Protein AF-A0A0C2WQ30-F1 (afdb_monomer_lite)

pLDDT: mean 88.68, std 8.06, range [51.44, 95.81]

Sequence (128 aa):
MNVLQHVDITKYGPIFSTLNPRHDLKHDLIQARIAYDHPAFDASALRSQRSMPLIQNQRAISFAGAWMGYAFHEDGITTGLEAAQRLGGVNLPFPLKSPDREVRYVWLAELFDMLESLRVLSSKLKSS

Secondary structure (DSSP, 8-state):
-TTTTT--HHHH------SS-SSPPPGGG-S-----PPPP--HHHHHHHHHGGGGTTBTTB----GGGTTS-HHHHHHHHHHHHHHHSS---SS----SS---TTHHHHHHHHHHHHHHHHHHHHH--

Radius of gyration: 23.73 Å; chains: 1; bounding box: 65×50×49 Å

Foldseek 3Di:
DCVVVVNDCVVVNDDDDDDPDPDDDDPVNDPDDDDDDDDDDDPVLVVVLVCQVVCACDVHDHDAALSSDVNDPVRRVLRVVVSVVVSDPDDDPDDDDDPDDPDPCVVVVVVVVVVVVVVVVVVVVVVD

Organism: NCBI:txid933852

Structure (mmCIF, N/CA/C/O backbone):
data_AF-A0A0C2WQ30-F1
#
_entry.id   AF-A0A0C2WQ30-F1
#
loop_
_atom_site.group_PDB
_atom_site.id
_atom_site.type_symbol
_atom_site.label_atom_id
_atom_site.label_alt_id
_atom_site.label_comp_id
_atom_site.label_asym_id
_atom_site.label_entity_id
_atom_site.label_seq_id
_atom_site.pdbx_PDB_ins_code
_atom_site.Cartn_x
_atom_site.Cartn_y
_atom_site.Cartn_z
_atom_site.occupancy
_atom_site.B_iso_or_equiv
_atom_site.auth_seq_id
_atom_site.auth_comp_id
_atom_site.auth_asym_id
_atom_site.auth_atom_id
_atom_site.pdbx_PDB_model_num
ATOM 1 N N . MET A 1 1 ? 17.543 1.877 -10.153 1.00 77.62 1 MET A N 1
ATOM 2 C CA . MET A 1 1 ? 17.178 0.545 -9.630 1.00 77.62 1 MET A CA 1
ATOM 3 C C . MET A 1 1 ? 18.381 -0.389 -9.574 1.00 77.62 1 MET A C 1
ATOM 5 O O . MET A 1 1 ? 18.748 -0.752 -8.474 1.00 77.62 1 MET A O 1
ATOM 9 N N . ASN A 1 2 ? 19.047 -0.702 -10.695 1.00 90.56 2 ASN A N 1
ATOM 10 C CA . ASN A 1 2 ? 20.126 -1.711 -10.747 1.00 90.56 2 ASN A CA 1
ATOM 11 C C . ASN A 1 2 ? 21.215 -1.558 -9.673 1.00 90.56 2 ASN A C 1
ATOM 13 O O . ASN A 1 2 ? 21.434 -2.476 -8.895 1.00 90.56 2 ASN A O 1
ATOM 17 N N . VAL A 1 3 ? 21.840 -0.380 -9.580 1.00 87.88 3 VAL A N 1
ATOM 18 C CA . VAL A 1 3 ? 22.916 -0.135 -8.602 1.00 87.88 3 VAL A CA 1
ATOM 19 C C . VAL A 1 3 ? 22.386 -0.123 -7.165 1.00 87.88 3 VAL A C 1
ATOM 21 O O . VAL A 1 3 ? 22.982 -0.736 -6.290 1.00 87.88 3 VAL A O 1
ATOM 24 N N . LEU A 1 4 ? 21.236 0.524 -6.934 1.00 90.56 4 LEU A N 1
ATOM 25 C CA . LEU A 1 4 ? 20.608 0.633 -5.609 1.00 90.56 4 LEU A CA 1
ATOM 26 C C . LEU A 1 4 ? 20.171 -0.730 -5.047 1.00 90.56 4 LEU A C 1
ATOM 28 O O . LEU A 1 4 ? 20.169 -0.921 -3.840 1.00 90.56 4 LEU A O 1
ATOM 32 N N . GLN A 1 5 ? 19.795 -1.658 -5.926 1.00 91.12 5 GLN A N 1
ATOM 33 C CA . GLN A 1 5 ? 19.366 -3.013 -5.575 1.00 91.12 5 GLN A CA 1
ATOM 34 C C . GLN A 1 5 ? 20.505 -4.041 -5.705 1.00 91.12 5 GLN A C 1
ATOM 36 O O . GLN A 1 5 ? 20.246 -5.238 -5.648 1.00 91.12 5 GLN A O 1
ATOM 41 N N . HIS A 1 6 ? 21.751 -3.593 -5.918 1.00 93.00 6 HIS A N 1
ATOM 42 C CA . HIS A 1 6 ? 22.936 -4.448 -6.074 1.00 93.00 6 HIS A CA 1
ATOM 43 C C . HIS A 1 6 ? 22.788 -5.563 -7.129 1.00 93.00 6 HIS A C 1
ATOM 45 O O . HIS A 1 6 ? 23.284 -6.676 -6.959 1.00 93.00 6 HIS A O 1
ATOM 51 N N . VAL A 1 7 ? 22.109 -5.267 -8.239 1.00 91.94 7 VAL A N 1
ATOM 52 C CA . VAL A 1 7 ? 21.943 -6.214 -9.348 1.00 91.94 7 VAL A CA 1
ATOM 53 C C . VAL A 1 7 ? 23.255 -6.338 -10.124 1.00 91.94 7 VAL A C 1
ATOM 55 O O . VAL A 1 7 ? 23.805 -5.336 -10.584 1.00 91.94 7 VAL A O 1
ATOM 58 N N . ASP A 1 8 ? 23.725 -7.572 -10.324 1.00 94.00 8 ASP A N 1
ATOM 59 C CA . ASP A 1 8 ? 24.887 -7.864 -11.168 1.00 94.00 8 ASP A CA 1
ATOM 60 C C . ASP A 1 8 ? 24.546 -7.701 -12.656 1.00 94.00 8 ASP A C 1
ATOM 62 O O . ASP A 1 8 ? 24.026 -8.601 -13.322 1.00 94.00 8 ASP A O 1
ATOM 66 N N . ILE A 1 9 ? 24.873 -6.527 -13.188 1.00 94.25 9 ILE A N 1
ATOM 67 C CA . ILE A 1 9 ? 24.628 -6.184 -14.589 1.00 94.25 9 ILE A CA 1
ATOM 68 C C . ILE A 1 9 ? 25.487 -6.992 -15.569 1.00 94.25 9 ILE A C 1
ATOM 70 O O . ILE A 1 9 ? 25.125 -7.078 -16.738 1.00 94.25 9 ILE A O 1
ATOM 74 N N . THR A 1 10 ? 26.608 -7.581 -15.132 1.00 94.81 10 THR A N 1
ATOM 75 C CA . THR A 1 10 ? 27.459 -8.399 -16.016 1.00 94.81 10 THR A CA 1
ATOM 76 C C . THR A 1 10 ? 26.806 -9.741 -16.312 1.00 94.81 10 THR A C 1
ATOM 78 O O . THR A 1 10 ? 26.945 -10.275 -17.410 1.00 94.81 10 THR A O 1
ATOM 81 N N . LYS A 1 11 ? 26.032 -10.247 -15.348 1.00 94.81 11 LYS A N 1
ATOM 82 C CA . LYS A 1 11 ? 25.286 -11.494 -15.465 1.00 94.81 11 LYS A CA 1
ATOM 83 C C . LYS A 1 11 ? 23.908 -11.309 -16.098 1.00 94.81 11 LYS A C 1
ATOM 85 O O . LYS A 1 11 ? 23.503 -12.139 -16.906 1.00 94.81 11 LYS A O 1
ATOM 90 N N . TYR A 1 12 ? 23.177 -10.262 -15.714 1.00 91.88 12 TYR A N 1
ATOM 91 C CA . TYR A 1 12 ? 21.764 -10.103 -16.087 1.00 91.88 12 TYR A CA 1
ATOM 92 C C . TYR A 1 12 ? 21.503 -9.000 -17.119 1.00 91.88 12 TYR A C 1
ATOM 94 O O . TYR A 1 12 ? 20.381 -8.872 -17.604 1.00 91.88 12 TYR A O 1
ATOM 102 N N . GLY A 1 13 ? 22.513 -8.197 -17.457 1.00 92.19 13 GLY A N 1
ATOM 103 C CA . GLY A 1 13 ? 22.307 -6.959 -18.199 1.00 92.19 13 GLY A CA 1
ATOM 104 C C . GLY A 1 13 ? 21.565 -5.896 -17.370 1.00 92.19 13 GLY A C 1
ATOM 105 O O . GLY A 1 13 ? 21.313 -6.072 -16.174 1.00 92.19 13 GLY A O 1
ATOM 106 N N . PRO A 1 14 ? 21.235 -4.744 -17.976 1.00 92.81 14 PRO A N 1
ATOM 107 C CA . PRO A 1 14 ? 20.484 -3.694 -17.300 1.00 92.81 14 PRO A CA 1
ATOM 108 C C . PRO A 1 14 ? 18.998 -4.065 -17.161 1.00 92.81 14 PRO A C 1
ATOM 110 O O . PRO A 1 14 ? 18.334 -4.367 -18.150 1.00 92.81 14 PRO A O 1
ATOM 113 N N . ILE A 1 15 ? 18.455 -3.969 -15.944 1.00 93.62 15 ILE A N 1
ATOM 114 C CA . ILE A 1 15 ? 17.035 -4.221 -15.660 1.00 93.62 15 ILE A CA 1
ATOM 115 C C . ILE A 1 15 ? 16.281 -2.896 -15.549 1.00 93.62 15 ILE A C 1
ATOM 117 O O . ILE A 1 15 ? 16.709 -1.961 -14.861 1.00 93.62 15 ILE A O 1
ATOM 121 N N . PHE A 1 16 ? 15.124 -2.822 -16.200 1.00 93.56 16 PHE A N 1
ATOM 122 C CA . PHE A 1 16 ? 14.244 -1.659 -16.171 1.00 93.56 16 PHE A CA 1
ATOM 123 C C . PHE A 1 16 ? 12.857 -2.051 -15.666 1.00 93.56 16 PHE A C 1
ATOM 125 O O . PHE A 1 16 ? 12.375 -3.149 -15.921 1.00 93.56 16 PHE A O 1
ATOM 132 N N . SER A 1 17 ? 12.215 -1.124 -14.959 1.00 93.56 17 SER A N 1
ATOM 133 C CA . SER A 1 17 ? 10.787 -1.179 -14.660 1.00 93.56 17 SER A CA 1
ATOM 134 C C . SER A 1 17 ? 10.159 0.080 -15.236 1.00 93.56 17 SER A C 1
ATOM 136 O O . SER A 1 17 ? 10.653 1.186 -15.004 1.00 93.56 17 SER A O 1
ATOM 138 N N . THR A 1 18 ? 9.116 -0.091 -16.040 1.00 94.56 18 THR A N 1
ATOM 139 C CA . THR A 1 18 ? 8.441 1.006 -16.731 1.00 94.56 18 THR A CA 1
ATOM 140 C C . THR A 1 18 ? 6.969 0.983 -16.365 1.00 94.56 18 THR A C 1
ATOM 142 O O . THR A 1 18 ? 6.291 -0.021 -16.568 1.00 94.56 18 THR A O 1
ATOM 145 N N . LEU A 1 19 ? 6.479 2.102 -15.839 1.00 95.19 19 LEU A N 1
ATOM 146 C CA . LEU A 1 19 ? 5.083 2.282 -15.466 1.00 95.19 19 LEU A CA 1
ATOM 147 C C . LEU A 1 19 ? 4.365 3.074 -16.563 1.00 95.19 19 LEU A C 1
ATOM 149 O O . LEU A 1 19 ? 4.826 4.152 -16.932 1.00 95.19 19 LEU A O 1
ATOM 153 N N . ASN A 1 20 ? 3.245 2.544 -17.062 1.00 94.56 20 ASN A N 1
ATOM 154 C CA . ASN A 1 20 ? 2.360 3.196 -18.038 1.00 94.56 20 ASN A CA 1
ATOM 155 C C . ASN A 1 20 ? 3.102 3.822 -19.244 1.00 94.56 20 ASN A C 1
ATOM 157 O O . ASN A 1 20 ? 3.018 5.036 -19.459 1.00 94.56 20 ASN A O 1
ATOM 161 N N . PRO A 1 21 ? 3.862 3.025 -20.026 1.00 94.38 21 PRO A N 1
ATOM 162 C CA . PRO A 1 21 ? 4.607 3.551 -21.165 1.00 94.38 21 PRO A CA 1
ATOM 163 C C . PRO A 1 21 ? 3.667 4.106 -22.247 1.00 94.38 21 PRO A C 1
ATOM 165 O O . PRO A 1 21 ? 2.616 3.534 -22.523 1.00 94.38 21 PRO A O 1
ATOM 168 N N . ARG A 1 22 ? 4.062 5.212 -22.897 1.00 95.38 22 ARG A N 1
ATOM 169 C CA . ARG A 1 22 ? 3.287 5.836 -23.995 1.00 95.38 22 ARG A CA 1
ATOM 170 C C . ARG A 1 22 ? 3.317 5.040 -25.302 1.00 95.38 22 ARG A C 1
ATOM 172 O O . ARG A 1 22 ? 2.432 5.201 -26.135 1.00 95.38 22 ARG A O 1
ATOM 179 N N . HIS A 1 23 ? 4.355 4.233 -25.489 1.00 94.69 23 HIS A N 1
ATOM 180 C CA . HIS A 1 23 ? 4.548 3.363 -26.643 1.00 94.69 23 HIS A CA 1
ATOM 181 C C . HIS A 1 23 ? 4.783 1.945 -26.145 1.00 94.69 23 HIS A C 1
ATOM 183 O O . HIS A 1 23 ? 5.367 1.763 -25.074 1.00 94.69 23 HIS A O 1
ATOM 189 N N . ASP A 1 24 ? 4.357 0.950 -26.918 1.00 93.50 24 ASP A N 1
ATOM 190 C CA . ASP A 1 24 ? 4.623 -0.431 -26.543 1.00 93.50 24 ASP A CA 1
ATOM 191 C C . ASP A 1 24 ? 6.122 -0.744 -26.557 1.00 93.50 24 ASP A C 1
ATOM 193 O O . ASP A 1 24 ? 6.910 -0.209 -27.343 1.00 93.50 24 ASP A O 1
ATOM 197 N N . LEU A 1 25 ? 6.505 -1.616 -25.630 1.00 94.31 25 LEU A N 1
ATOM 198 C CA . LEU A 1 25 ? 7.867 -2.109 -25.491 1.00 94.31 25 LEU A CA 1
ATOM 199 C C . LEU A 1 25 ? 8.070 -3.293 -26.440 1.00 94.31 25 LEU A C 1
ATOM 201 O O . LEU A 1 25 ? 7.134 -4.048 -26.710 1.00 94.31 25 LEU A O 1
ATOM 205 N N . LYS A 1 26 ? 9.301 -3.485 -26.923 1.00 95.50 26 LYS A N 1
ATOM 206 C CA . LYS A 1 26 ? 9.643 -4.658 -27.737 1.00 95.50 26 LYS A CA 1
ATOM 207 C C . LYS A 1 26 ? 9.354 -5.933 -26.937 1.00 95.50 26 LYS A C 1
ATOM 209 O O . LYS A 1 26 ? 9.875 -6.087 -25.835 1.00 95.50 26 LYS A O 1
ATOM 214 N N . HIS A 1 27 ? 8.503 -6.809 -27.469 1.00 93.88 27 HIS A N 1
ATOM 215 C CA . HIS A 1 27 ? 7.965 -7.954 -26.726 1.00 93.88 27 HIS A CA 1
ATOM 216 C C . HIS A 1 27 ? 9.032 -8.934 -26.226 1.00 93.88 27 HIS A C 1
ATOM 218 O O . HIS A 1 27 ? 8.877 -9.499 -25.148 1.00 93.88 27 HIS A O 1
ATOM 224 N N . ASP A 1 28 ? 10.121 -9.099 -26.972 1.00 95.81 28 ASP A N 1
ATOM 225 C CA . ASP A 1 28 ? 11.275 -9.934 -26.626 1.00 95.81 28 ASP A CA 1
ATOM 226 C C . ASP A 1 28 ? 12.074 -9.409 -25.418 1.00 95.81 28 ASP A C 1
ATOM 228 O O . ASP A 1 28 ? 12.829 -10.160 -24.802 1.00 95.81 28 ASP A O 1
ATOM 232 N N . LEU A 1 29 ? 11.878 -8.142 -25.043 1.00 93.56 29 LEU A N 1
ATOM 233 C CA . LEU A 1 29 ? 12.516 -7.493 -23.895 1.00 93.56 29 LEU A CA 1
ATOM 234 C C . LEU A 1 29 ? 11.584 -7.351 -22.680 1.00 93.56 29 LEU A C 1
ATOM 236 O O . LEU A 1 29 ? 11.925 -6.632 -21.743 1.00 93.56 29 LEU A O 1
ATOM 240 N N . ILE A 1 30 ? 10.394 -7.965 -22.698 1.00 95.25 30 ILE A N 1
ATOM 241 C CA . ILE A 1 30 ? 9.446 -7.921 -21.576 1.00 95.25 30 ILE A CA 1
ATOM 242 C C . ILE A 1 30 ? 9.512 -9.238 -20.800 1.00 95.25 30 ILE A C 1
ATOM 244 O O . ILE A 1 30 ? 9.117 -10.288 -21.297 1.00 95.25 30 ILE A O 1
ATOM 248 N N . GLN A 1 31 ? 9.939 -9.166 -19.542 1.00 94.69 31 GLN A N 1
ATOM 249 C CA . GLN A 1 31 ? 10.060 -10.331 -18.657 1.00 94.69 31 GLN A CA 1
ATOM 250 C C . GLN A 1 31 ? 8.769 -10.575 -17.878 1.00 94.69 31 GLN A C 1
ATOM 252 O O . GLN A 1 31 ? 8.403 -11.717 -17.621 1.00 94.69 31 GLN A O 1
ATOM 257 N N . ALA A 1 32 ? 8.069 -9.500 -17.515 1.00 95.06 32 ALA A N 1
ATOM 258 C CA . ALA A 1 32 ? 6.757 -9.550 -16.893 1.00 95.06 32 ALA A CA 1
ATOM 259 C C . ALA A 1 32 ? 5.990 -8.257 -17.184 1.00 95.06 32 ALA A C 1
ATOM 261 O O . ALA A 1 32 ? 6.569 -7.169 -17.222 1.00 95.06 32 ALA A O 1
ATOM 262 N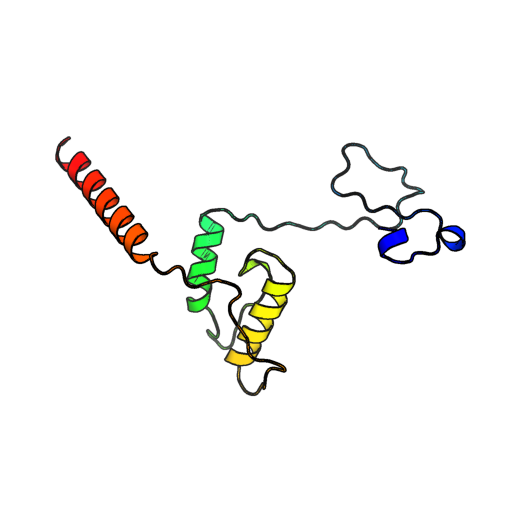 N . ARG A 1 33 ? 4.671 -8.373 -17.339 1.00 94.75 33 ARG A N 1
ATOM 263 C CA . ARG A 1 33 ? 3.743 -7.241 -17.324 1.00 94.75 33 ARG A CA 1
ATOM 264 C C . ARG A 1 33 ? 2.691 -7.542 -16.268 1.00 94.75 33 ARG A C 1
ATOM 266 O O . ARG A 1 33 ? 2.061 -8.594 -16.314 1.00 94.75 33 ARG A O 1
ATOM 273 N N . ILE A 1 34 ? 2.529 -6.630 -15.319 1.00 95.44 34 ILE A N 1
ATOM 274 C CA . ILE A 1 34 ? 1.568 -6.774 -14.228 1.00 95.44 34 ILE A CA 1
ATOM 275 C C . ILE A 1 34 ? 0.640 -5.568 -14.271 1.00 95.44 34 ILE A C 1
ATOM 277 O O . ILE A 1 34 ? 1.104 -4.432 -14.367 1.00 95.44 34 ILE A O 1
ATOM 281 N N . ALA A 1 35 ? -0.663 -5.832 -14.244 1.00 94.56 35 ALA A N 1
ATOM 282 C CA . ALA A 1 35 ? -1.682 -4.803 -14.126 1.00 94.56 35 ALA A CA 1
ATOM 283 C C . ALA A 1 35 ? -2.033 -4.629 -12.646 1.00 94.56 35 ALA A C 1
ATOM 285 O O . ALA A 1 35 ? -2.318 -5.607 -11.957 1.00 94.56 35 ALA A O 1
ATOM 286 N N . TYR A 1 36 ? -1.998 -3.385 -12.181 1.00 90.56 36 TYR A N 1
ATOM 287 C CA . TYR A 1 36 ? -2.416 -3.000 -10.840 1.00 90.56 36 TYR A CA 1
ATOM 288 C C . TYR A 1 36 ? -3.422 -1.863 -10.948 1.00 90.56 36 TYR A C 1
ATOM 290 O O . TYR A 1 36 ? -3.211 -0.925 -11.718 1.00 90.56 36 TYR A O 1
ATOM 298 N N . ASP A 1 37 ? -4.467 -1.928 -10.132 1.00 89.19 37 ASP A N 1
ATOM 299 C CA . ASP A 1 37 ? -5.383 -0.815 -9.930 1.00 89.19 37 ASP A CA 1
ATOM 300 C C . ASP A 1 37 ? -4.886 0.047 -8.769 1.00 89.19 37 ASP A C 1
ATOM 302 O O . ASP A 1 37 ? -4.493 -0.467 -7.719 1.00 89.19 37 ASP A O 1
ATOM 306 N N . HIS A 1 38 ? -4.904 1.368 -8.953 1.00 84.50 38 HIS A N 1
ATOM 307 C CA . HIS A 1 38 ? -4.567 2.308 -7.891 1.00 84.50 38 HIS A CA 1
ATOM 308 C C . HIS A 1 38 ? -5.849 2.910 -7.303 1.00 84.50 38 HIS A C 1
ATOM 310 O O . HIS A 1 38 ? -6.668 3.433 -8.064 1.00 84.50 38 HIS A O 1
ATOM 316 N N . PRO A 1 39 ? -6.040 2.890 -5.971 1.00 82.25 39 PRO A N 1
ATOM 317 C CA . PRO A 1 39 ? -7.204 3.510 -5.355 1.00 82.25 39 PRO A CA 1
ATOM 318 C C . PRO A 1 39 ? -7.225 5.021 -5.617 1.00 82.25 39 PRO A C 1
ATOM 320 O O . PRO A 1 39 ? -6.193 5.697 -5.562 1.00 82.25 39 PRO A O 1
ATOM 323 N N . ALA A 1 40 ? -8.414 5.547 -5.905 1.00 86.06 40 ALA A N 1
ATOM 324 C CA . ALA A 1 40 ? -8.653 6.978 -6.018 1.00 86.06 40 ALA A CA 1
ATOM 325 C C . ALA A 1 40 ? -9.026 7.548 -4.642 1.00 86.06 40 ALA A C 1
ATOM 327 O O . ALA A 1 40 ? -9.978 7.093 -4.009 1.00 86.06 40 ALA A O 1
ATOM 328 N N . PHE A 1 41 ? -8.291 8.564 -4.192 1.00 84.75 41 PHE A N 1
ATOM 329 C CA . PHE A 1 41 ? -8.537 9.252 -2.922 1.00 84.75 41 PHE A CA 1
ATOM 330 C C . PHE A 1 41 ? -9.367 10.513 -3.133 1.00 84.75 41 PHE A C 1
ATOM 332 O O . PHE A 1 41 ? -8.888 11.635 -2.978 1.00 84.75 41 PHE A O 1
ATOM 339 N N . ASP A 1 42 ? -10.619 10.324 -3.536 1.00 90.12 42 ASP A N 1
ATOM 340 C CA . ASP A 1 42 ? -11.570 11.424 -3.639 1.00 90.12 42 ASP A CA 1
ATOM 341 C C . ASP A 1 42 ? -12.271 11.707 -2.295 1.00 90.12 42 ASP A C 1
ATOM 343 O O . ASP A 1 42 ? -12.113 11.005 -1.291 1.00 90.12 42 ASP A O 1
ATOM 347 N N . ALA A 1 43 ? -13.086 12.762 -2.265 1.00 91.38 43 ALA A N 1
ATOM 348 C CA . ALA A 1 43 ? -13.829 13.135 -1.065 1.00 91.38 43 ALA A CA 1
ATOM 349 C C . ALA A 1 43 ? -14.806 12.038 -0.591 1.00 91.38 43 ALA A C 1
ATOM 351 O O . ALA A 1 43 ? -15.133 11.979 0.595 1.00 91.38 43 ALA A O 1
ATOM 352 N N . SER A 1 44 ? -15.297 11.184 -1.493 1.00 91.25 44 SER A N 1
ATOM 353 C CA . SER A 1 44 ? -16.180 10.069 -1.145 1.00 91.25 44 SER A CA 1
ATOM 354 C C . SER A 1 44 ? -15.409 8.941 -0.460 1.00 91.25 44 SER A C 1
ATOM 356 O O . SER A 1 44 ? -15.853 8.436 0.575 1.00 91.25 44 SER A O 1
ATOM 358 N N . ALA A 1 45 ? -14.227 8.604 -0.979 1.00 91.62 45 ALA A N 1
ATOM 359 C CA . ALA A 1 45 ? -13.311 7.639 -0.387 1.00 91.62 45 ALA A CA 1
ATOM 360 C C . ALA A 1 45 ? -12.909 8.071 1.028 1.00 91.62 45 ALA A C 1
ATOM 362 O O . ALA A 1 45 ? -13.071 7.296 1.968 1.00 91.62 45 ALA A O 1
ATOM 363 N N . LEU A 1 46 ? -12.520 9.338 1.216 1.00 90.94 46 LEU A N 1
ATOM 364 C CA . LEU A 1 46 ? -12.161 9.879 2.533 1.00 90.94 46 LEU A CA 1
ATOM 365 C C . LEU A 1 46 ? -13.323 9.809 3.540 1.00 90.94 46 LEU A C 1
ATOM 367 O O . LEU A 1 46 ? -13.132 9.433 4.697 1.00 90.94 46 LEU A O 1
ATOM 371 N N . ARG A 1 47 ? -14.556 10.134 3.122 1.00 91.88 47 ARG A N 1
ATOM 372 C CA . ARG A 1 47 ? -15.745 9.980 3.987 1.00 91.88 47 ARG A CA 1
ATOM 373 C C . ARG A 1 47 ? -16.012 8.516 4.343 1.00 91.88 47 ARG A C 1
ATOM 375 O O . ARG A 1 47 ? -16.372 8.216 5.482 1.00 91.88 47 ARG A O 1
ATO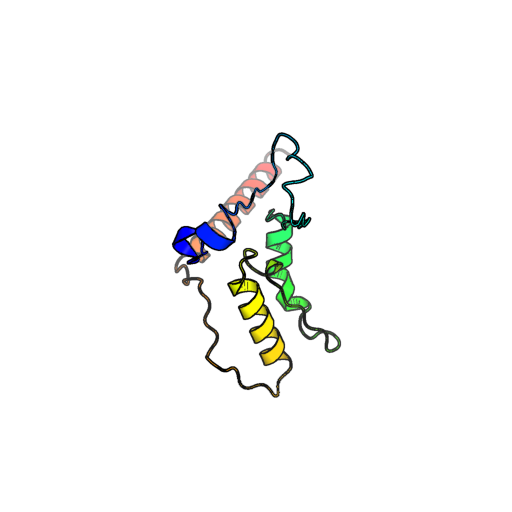M 382 N N . SER A 1 48 ? -15.812 7.613 3.389 1.00 92.94 48 SER A N 1
ATOM 383 C CA . SER A 1 48 ? -15.996 6.174 3.595 1.00 92.94 48 SER A CA 1
ATOM 384 C C . SER A 1 48 ? -14.951 5.615 4.563 1.00 92.94 48 SER A C 1
ATOM 386 O O . SER A 1 48 ? -15.311 4.902 5.494 1.00 92.94 48 SER A O 1
ATOM 388 N N . GLN A 1 49 ? -13.685 6.027 4.434 1.00 92.75 49 GLN A N 1
ATOM 389 C CA . GLN A 1 49 ? -12.609 5.682 5.369 1.00 92.75 49 GLN A CA 1
ATOM 390 C C . GLN A 1 49 ? -12.942 6.101 6.806 1.00 92.75 49 GLN A C 1
ATOM 392 O O . GLN A 1 49 ? -12.843 5.284 7.717 1.00 92.75 49 GLN A O 1
ATOM 397 N N . ARG A 1 50 ? -13.442 7.329 7.013 1.00 91.44 50 ARG A N 1
ATOM 398 C CA . ARG A 1 50 ? -13.899 7.802 8.338 1.00 91.44 50 ARG A CA 1
ATOM 399 C C . ARG A 1 50 ? -15.040 6.964 8.922 1.00 91.44 50 ARG A C 1
ATOM 401 O O . ARG A 1 50 ? -15.202 6.919 10.136 1.00 91.44 50 ARG A O 1
ATOM 408 N N . SER A 1 51 ? -15.818 6.304 8.068 1.00 94.50 51 SER A N 1
ATOM 409 C CA . SER A 1 51 ? -16.946 5.456 8.466 1.00 94.50 51 SER A CA 1
ATOM 410 C C . SER A 1 51 ? -16.536 4.002 8.732 1.00 94.50 51 SER A C 1
ATOM 412 O O . SER A 1 51 ? -17.318 3.249 9.308 1.00 94.50 51 SER A O 1
ATOM 414 N N . MET A 1 52 ? -15.314 3.593 8.367 1.00 94.25 52 MET A N 1
ATOM 415 C CA . MET A 1 52 ? -14.830 2.219 8.542 1.00 94.25 52 MET A CA 1
ATOM 416 C C . MET A 1 52 ? -14.929 1.679 9.974 1.00 94.25 52 MET A C 1
ATOM 418 O O . MET A 1 52 ? -15.306 0.514 10.114 1.00 94.25 52 MET A O 1
ATOM 422 N N . PRO A 1 53 ? -14.665 2.461 11.043 1.00 92.06 53 PRO A N 1
ATOM 423 C CA . PRO A 1 53 ? -14.818 1.966 12.411 1.00 92.06 53 PRO A CA 1
ATOM 424 C C . PRO A 1 53 ? -16.217 1.415 12.722 1.00 92.06 53 PRO A C 1
ATOM 426 O O . PRO A 1 53 ? -16.340 0.522 13.554 1.00 92.06 53 PRO A O 1
ATOM 429 N N . LEU A 1 54 ? -17.262 1.891 12.030 1.00 94.56 54 LEU A N 1
ATOM 430 C CA . LEU A 1 54 ? -18.651 1.477 12.254 1.00 94.56 54 LEU A CA 1
ATOM 431 C C . LEU A 1 54 ? -18.929 0.027 11.836 1.00 94.56 54 LEU A C 1
ATOM 433 O O . LEU A 1 54 ? -19.856 -0.590 12.357 1.00 94.56 54 LEU A O 1
ATOM 437 N N . ILE A 1 55 ? -18.151 -0.518 10.896 1.00 93.94 55 ILE A N 1
ATOM 438 C CA . ILE A 1 55 ? -18.372 -1.864 10.343 1.00 93.94 55 ILE A CA 1
ATOM 439 C C . ILE A 1 55 ? -17.363 -2.904 10.841 1.00 93.94 55 ILE A C 1
ATOM 441 O O . ILE A 1 55 ? -17.488 -4.081 10.505 1.00 93.94 55 ILE A O 1
ATOM 445 N N . GLN A 1 56 ? -16.374 -2.497 11.640 1.00 94.06 56 GLN A N 1
ATOM 446 C CA . GLN A 1 56 ? -15.371 -3.412 12.177 1.00 94.06 56 GLN A CA 1
ATOM 447 C C . GLN A 1 56 ? -15.961 -4.358 13.223 1.00 94.06 56 GLN A C 1
ATOM 449 O O . GLN A 1 56 ? -16.783 -3.959 14.047 1.00 94.06 56 GLN A O 1
ATOM 454 N N . ASN A 1 57 ? -15.502 -5.612 13.202 1.00 92.00 57 ASN A N 1
ATOM 455 C CA . ASN A 1 57 ? -15.929 -6.697 14.087 1.00 92.00 57 ASN A CA 1
ATOM 456 C C . ASN A 1 57 ? -17.450 -6.968 14.084 1.00 92.00 57 ASN A C 1
ATOM 458 O O . ASN A 1 57 ? -17.988 -7.630 14.974 1.00 92.00 57 ASN A O 1
ATOM 462 N N . GLN A 1 58 ? -18.168 -6.482 13.071 1.00 93.06 58 GLN A N 1
ATOM 463 C CA . GLN A 1 58 ? -19.587 -6.768 12.915 1.00 93.06 58 GLN A CA 1
ATOM 464 C C . GLN A 1 58 ? -19.745 -8.180 12.365 1.00 93.06 58 GLN A C 1
ATOM 466 O O . GLN A 1 58 ? -19.227 -8.501 11.296 1.00 93.06 58 GLN A O 1
ATOM 471 N N . ARG A 1 59 ? -20.475 -9.032 13.095 1.00 93.12 59 ARG A N 1
ATOM 472 C CA . ARG A 1 59 ? -20.637 -10.463 12.768 1.00 93.12 59 ARG A CA 1
ATOM 473 C C . ARG A 1 59 ? -19.293 -11.207 12.675 1.00 93.12 59 ARG A C 1
ATOM 475 O O . ARG A 1 59 ? -19.143 -12.080 11.828 1.00 93.12 59 ARG A O 1
ATOM 482 N N . ALA A 1 60 ? -18.331 -10.843 13.530 1.00 90.88 60 ALA A N 1
ATOM 483 C CA . ALA A 1 60 ? -16.971 -11.393 13.537 1.00 90.88 60 ALA A CA 1
ATOM 484 C C . ALA A 1 60 ? -16.195 -11.182 12.218 1.00 90.88 60 ALA A C 1
ATOM 486 O O . ALA A 1 60 ? -15.302 -11.957 11.881 1.00 90.88 60 ALA A O 1
ATOM 487 N N . ILE A 1 61 ? -16.530 -10.127 11.467 1.00 93.25 61 ILE A N 1
ATOM 488 C CA . ILE A 1 61 ? -15.817 -9.728 10.252 1.00 93.25 61 ILE A CA 1
ATOM 489 C C . ILE A 1 61 ? -15.046 -8.445 10.540 1.00 93.25 61 ILE A C 1
ATOM 491 O O . ILE A 1 61 ? -15.617 -7.461 11.010 1.00 93.25 61 ILE A O 1
ATOM 495 N N . SER A 1 62 ? -13.760 -8.451 10.205 1.00 94.38 62 SER A N 1
ATOM 496 C CA . SER A 1 62 ? -12.893 -7.277 10.269 1.00 94.38 62 SER A CA 1
ATOM 497 C C . SER A 1 62 ? -12.282 -7.013 8.899 1.00 94.38 62 SER A C 1
ATOM 499 O O . SER A 1 62 ? -11.929 -7.941 8.172 1.00 94.38 62 SER A O 1
ATOM 501 N N . PHE A 1 63 ? -12.159 -5.738 8.555 1.00 95.31 63 PHE A N 1
ATOM 502 C CA . PHE A 1 63 ? -11.600 -5.268 7.294 1.00 95.31 63 PHE A CA 1
ATOM 503 C C . PHE A 1 63 ? -10.228 -4.650 7.549 1.00 95.31 63 PHE A C 1
ATOM 505 O O . PHE A 1 63 ? -10.044 -3.918 8.521 1.00 95.31 63 PHE A O 1
ATOM 512 N N . ALA A 1 64 ? -9.273 -4.935 6.673 1.00 95.50 64 ALA A N 1
ATOM 513 C CA . ALA A 1 64 ? -7.939 -4.358 6.711 1.00 95.50 64 ALA A CA 1
ATOM 514 C C . ALA A 1 64 ? -7.414 -4.191 5.286 1.00 95.50 64 ALA A C 1
ATOM 516 O O . ALA A 1 64 ? -7.762 -4.961 4.387 1.00 95.50 64 ALA A O 1
ATOM 517 N N . GLY A 1 65 ? -6.571 -3.188 5.080 1.00 94.31 65 GLY A N 1
ATOM 518 C CA . GLY A 1 65 ? -5.961 -2.926 3.789 1.00 94.31 65 GLY A CA 1
ATOM 519 C C . GLY A 1 65 ? -5.424 -1.510 3.683 1.00 94.31 65 GLY A C 1
ATOM 520 O O . GLY A 1 65 ? -5.897 -0.590 4.345 1.00 94.31 65 GLY A O 1
ATOM 521 N N . ALA A 1 66 ? -4.455 -1.328 2.788 1.00 93.25 66 ALA A N 1
ATOM 522 C CA . ALA A 1 66 ? -3.799 -0.040 2.572 1.00 93.25 66 ALA A CA 1
ATOM 523 C C . ALA A 1 66 ? -4.786 1.076 2.165 1.00 93.25 66 ALA A C 1
ATOM 525 O O . ALA A 1 66 ? -4.587 2.245 2.483 1.00 93.25 66 ALA A O 1
ATOM 526 N N . TRP A 1 67 ? -5.900 0.707 1.525 1.00 92.38 67 TRP A N 1
ATOM 527 C CA . TRP A 1 67 ? -6.989 1.610 1.142 1.00 92.38 67 TRP A CA 1
ATOM 528 C C . TRP A 1 67 ? -7.747 2.220 2.330 1.00 92.38 67 TRP A C 1
ATOM 530 O O . TRP A 1 67 ? -8.540 3.131 2.120 1.00 92.38 67 TRP A O 1
ATOM 540 N N . MET A 1 68 ? -7.537 1.749 3.562 1.00 91.69 68 MET A N 1
ATOM 541 C CA . MET A 1 68 ? -8.079 2.385 4.769 1.00 91.69 68 MET A CA 1
ATOM 542 C C . MET A 1 68 ? -7.226 3.570 5.262 1.00 91.69 68 MET A C 1
ATOM 544 O O . MET A 1 68 ? -7.679 4.295 6.141 1.00 91.69 68 MET A O 1
ATOM 548 N N . GLY A 1 69 ? -6.032 3.770 4.692 1.00 89.12 69 GLY A N 1
ATOM 549 C CA . GLY A 1 69 ? -5.157 4.925 4.917 1.00 89.12 69 GLY A CA 1
ATOM 550 C C . GLY A 1 69 ? -4.854 5.651 3.604 1.00 89.12 69 GLY A C 1
ATOM 551 O O . GLY A 1 69 ? -5.764 5.956 2.838 1.00 89.12 69 GLY A O 1
ATOM 552 N N . TYR A 1 70 ? -3.580 5.893 3.305 1.00 89.19 70 TYR A N 1
ATOM 553 C CA . TYR A 1 70 ? -3.125 6.585 2.093 1.00 89.19 70 TYR A CA 1
ATOM 554 C C . TYR A 1 70 ? -2.582 5.628 1.009 1.00 89.19 70 TYR A C 1
ATOM 556 O O . TYR A 1 70 ? -1.869 6.056 0.104 1.00 89.19 70 TYR A O 1
ATOM 564 N N . ALA A 1 71 ? -2.947 4.340 1.067 1.00 90.50 71 ALA A N 1
ATOM 565 C CA . ALA A 1 71 ? -2.489 3.259 0.180 1.00 90.50 71 ALA A CA 1
ATOM 566 C C . ALA A 1 71 ? -0.981 2.972 0.207 1.00 90.50 71 ALA A C 1
ATOM 568 O O . ALA A 1 71 ? -0.448 2.376 -0.731 1.00 90.50 71 ALA A O 1
ATOM 569 N N . PHE A 1 72 ? -0.300 3.307 1.300 1.00 90.62 72 PHE A N 1
ATOM 570 C CA . PHE A 1 72 ? 1.069 2.859 1.521 1.00 90.62 72 PHE A CA 1
ATOM 571 C C . PHE A 1 72 ? 1.111 1.453 2.131 1.00 90.62 72 PHE A C 1
ATOM 573 O O . PHE A 1 72 ? 0.126 0.936 2.667 1.00 90.62 72 PHE A O 1
ATOM 580 N N . HIS A 1 73 ? 2.276 0.806 2.052 1.00 92.12 73 HIS A N 1
ATOM 581 C CA . HIS A 1 73 ? 2.463 -0.536 2.614 1.00 92.12 73 HIS A CA 1
ATOM 582 C C . HIS A 1 73 ? 2.267 -0.519 4.136 1.00 92.12 73 HIS A C 1
ATOM 584 O O . HIS A 1 73 ? 1.685 -1.437 4.712 1.00 92.12 73 HIS A O 1
ATOM 590 N N . GLU A 1 74 ? 2.695 0.568 4.768 1.00 92.19 74 GLU A N 1
ATOM 591 C CA . GLU A 1 74 ? 2.568 0.856 6.187 1.00 92.19 74 GLU A CA 1
ATOM 592 C C . GLU A 1 74 ? 1.103 0.928 6.626 1.00 92.19 74 GLU A C 1
ATOM 594 O O . GLU A 1 74 ? 0.766 0.381 7.675 1.00 92.19 74 GLU A O 1
ATOM 599 N N . ASP A 1 75 ? 0.214 1.516 5.819 1.00 91.81 75 ASP A N 1
ATOM 600 C CA . ASP A 1 75 ? -1.227 1.547 6.103 1.00 91.81 75 ASP A CA 1
ATOM 601 C C . ASP A 1 75 ? -1.820 0.132 6.096 1.00 91.81 75 ASP A C 1
ATOM 603 O O . ASP A 1 75 ? -2.627 -0.233 6.955 1.00 91.81 75 ASP A O 1
ATOM 607 N N . GLY A 1 76 ? -1.391 -0.700 5.140 1.00 93.56 76 GLY A N 1
ATOM 608 C CA . GLY A 1 76 ? -1.818 -2.095 5.046 1.00 93.56 76 GLY A CA 1
ATOM 609 C C . GLY A 1 76 ? -1.381 -2.918 6.256 1.00 93.56 76 GLY A C 1
ATOM 610 O O . GLY A 1 76 ? -2.192 -3.627 6.850 1.00 93.56 76 GLY A O 1
ATOM 611 N N . ILE A 1 77 ? -0.116 -2.780 6.660 1.00 93.62 77 ILE A N 1
ATOM 612 C CA . ILE A 1 77 ? 0.420 -3.445 7.854 1.00 93.62 77 ILE A CA 1
ATOM 613 C C . ILE A 1 77 ? -0.302 -2.947 9.110 1.00 93.62 77 ILE A C 1
ATOM 615 O O . ILE A 1 77 ? -0.756 -3.755 9.918 1.00 93.62 77 ILE A O 1
ATOM 619 N N . THR A 1 78 ? -0.450 -1.631 9.264 1.00 92.25 78 THR A N 1
ATOM 620 C CA . THR A 1 78 ? -1.068 -1.013 10.445 1.00 92.25 78 THR A CA 1
ATOM 621 C C . THR A 1 78 ? -2.510 -1.475 10.614 1.00 92.25 78 THR A C 1
ATOM 623 O O . THR A 1 78 ? -2.865 -2.010 11.661 1.00 92.25 78 THR A O 1
ATOM 626 N N . THR A 1 79 ? -3.329 -1.371 9.56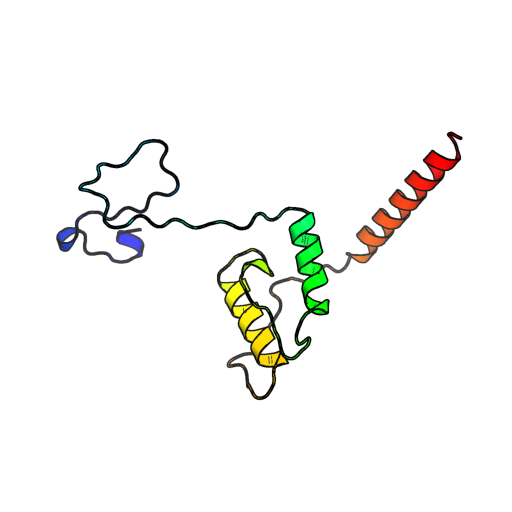5 1.00 93.50 79 THR A N 1
ATOM 627 C CA . THR A 1 79 ? -4.745 -1.780 9.605 1.00 93.50 79 THR A CA 1
ATOM 628 C C . THR A 1 79 ? -4.912 -3.285 9.825 1.00 93.50 79 THR A C 1
ATOM 630 O O . THR A 1 79 ? -5.838 -3.703 10.522 1.00 93.50 79 THR A O 1
ATOM 633 N N . GLY A 1 80 ? -3.992 -4.109 9.309 1.00 93.94 80 GLY A N 1
ATOM 634 C CA . GLY A 1 80 ? -3.944 -5.545 9.589 1.00 93.94 80 GLY A CA 1
ATOM 635 C C . GLY A 1 80 ? -3.656 -5.857 11.059 1.00 93.94 80 GLY A C 1
ATOM 636 O O . GLY A 1 80 ? -4.360 -6.663 11.671 1.00 93.94 80 GLY A O 1
ATOM 637 N N . LEU A 1 81 ? -2.662 -5.187 11.651 1.00 93.81 81 LEU A N 1
ATOM 638 C CA . LEU A 1 81 ? -2.336 -5.334 13.073 1.00 93.81 81 LEU A CA 1
ATOM 639 C C . LEU A 1 81 ? -3.484 -4.847 13.967 1.00 93.81 81 LEU A C 1
ATOM 641 O O . LEU A 1 81 ? -3.816 -5.512 14.947 1.00 93.81 81 LEU A O 1
ATOM 645 N N . GLU A 1 82 ? -4.139 -3.739 13.614 1.00 91.62 82 GLU A N 1
ATOM 646 C CA . GLU A 1 82 ? -5.317 -3.270 14.344 1.00 91.62 82 GLU A CA 1
ATOM 647 C C . GLU A 1 82 ? -6.482 -4.268 14.275 1.00 91.62 82 GLU A C 1
ATOM 649 O O . GLU A 1 82 ? -7.158 -4.506 15.277 1.00 91.62 82 GLU A O 1
ATOM 654 N N . ALA A 1 83 ? -6.741 -4.860 13.103 1.00 92.75 83 ALA A N 1
ATOM 655 C CA . ALA A 1 83 ? -7.774 -5.880 12.949 1.00 92.75 83 ALA A CA 1
ATOM 656 C C . ALA A 1 83 ? -7.469 -7.115 13.812 1.00 92.75 83 ALA A C 1
ATOM 658 O O . ALA A 1 83 ? -8.355 -7.591 14.523 1.00 92.75 83 ALA A O 1
ATOM 659 N N . ALA A 1 84 ? -6.216 -7.585 13.820 1.00 91.94 84 ALA A N 1
ATOM 660 C CA . ALA A 1 84 ? -5.777 -8.694 14.667 1.00 91.94 84 ALA A CA 1
ATOM 661 C C . ALA A 1 84 ? -5.943 -8.382 16.164 1.00 91.94 84 ALA A C 1
ATOM 663 O O . ALA A 1 84 ? -6.459 -9.208 16.915 1.00 91.94 84 ALA A O 1
ATOM 664 N N . GLN A 1 85 ? -5.578 -7.172 16.597 1.00 89.94 85 GLN A N 1
ATOM 665 C CA . GLN A 1 85 ? -5.746 -6.742 17.986 1.00 89.94 85 GLN A CA 1
ATOM 666 C C . GLN A 1 85 ? -7.224 -6.712 18.408 1.00 89.94 85 GLN A C 1
ATOM 668 O O . GLN A 1 85 ? -7.549 -7.121 19.522 1.00 89.94 85 GLN A O 1
ATOM 673 N N . ARG A 1 86 ? -8.126 -6.272 17.519 1.00 86.94 86 ARG A N 1
ATOM 674 C CA . ARG A 1 86 ? -9.579 -6.225 17.775 1.00 86.94 86 ARG A CA 1
ATOM 675 C C . ARG A 1 86 ? -10.226 -7.608 17.859 1.00 86.94 86 ARG A C 1
ATOM 677 O O . ARG A 1 86 ? -11.181 -7.767 18.613 1.00 86.94 86 ARG A O 1
ATOM 684 N N . LEU A 1 87 ? -9.720 -8.593 17.113 1.00 86.88 87 LEU A N 1
ATOM 685 C CA . LEU A 1 87 ? -10.179 -9.986 17.207 1.00 86.88 87 LEU A CA 1
ATOM 686 C C . LEU A 1 87 ? -9.763 -10.651 18.534 1.00 86.88 87 LEU A C 1
ATOM 688 O O . LEU A 1 87 ? -10.390 -11.620 18.956 1.00 86.88 87 LEU A O 1
ATOM 692 N N . GLY A 1 88 ? -8.758 -10.097 19.220 1.00 85.50 88 GLY A N 1
ATOM 693 C CA . GLY A 1 88 ? -8.284 -10.573 20.515 1.00 85.50 88 GLY A CA 1
ATOM 694 C C . GLY A 1 88 ? -7.357 -11.788 20.418 1.00 85.50 88 GLY A C 1
ATOM 695 O O . GLY A 1 88 ? -7.139 -12.360 19.354 1.00 85.50 88 GLY A O 1
ATOM 696 N N . GLY A 1 89 ? -6.755 -12.163 21.551 1.00 84.50 89 GLY A N 1
ATOM 697 C CA . GLY A 1 89 ? -5.862 -13.330 21.640 1.00 84.50 89 GLY A CA 1
ATOM 698 C C . GLY A 1 89 ? -4.498 -13.163 20.959 1.00 84.50 89 GLY A C 1
ATOM 699 O O . GLY A 1 89 ? -3.731 -14.120 20.897 1.00 84.50 89 GLY A O 1
ATOM 700 N N . VAL A 1 90 ? -4.176 -11.960 20.475 1.00 88.38 90 VAL A N 1
ATOM 701 C CA . VAL A 1 90 ? -2.911 -11.651 19.800 1.00 88.38 90 VAL A CA 1
ATOM 702 C C . VAL A 1 90 ? -2.173 -10.557 20.562 1.00 88.38 90 VAL A C 1
ATOM 704 O O . VAL A 1 90 ? -2.678 -9.448 20.729 1.00 88.38 90 VAL A O 1
ATOM 707 N N . ASN A 1 91 ? -0.945 -10.860 20.980 1.00 90.62 91 ASN A N 1
ATOM 708 C CA . ASN A 1 91 ? -0.002 -9.855 21.455 1.00 90.62 91 ASN A CA 1
ATOM 709 C C . ASN A 1 91 ? 0.780 -9.323 20.255 1.00 90.62 91 ASN A C 1
ATOM 711 O O . ASN A 1 91 ? 1.460 -10.085 19.567 1.00 90.62 91 ASN A O 1
ATOM 715 N N . LEU A 1 92 ? 0.670 -8.022 19.994 1.00 91.44 92 LEU A N 1
ATOM 716 C CA . LEU A 1 92 ? 1.411 -7.397 18.905 1.00 91.44 92 LEU A CA 1
ATOM 717 C C . LEU A 1 92 ? 2.919 -7.382 19.216 1.00 91.44 92 LEU A C 1
ATOM 719 O O . LEU A 1 92 ? 3.300 -7.210 20.376 1.00 91.44 92 LEU A O 1
ATOM 723 N N . PRO A 1 93 ? 3.787 -7.507 18.196 1.00 89.88 93 PRO A N 1
ATOM 724 C CA . PRO A 1 93 ? 5.242 -7.497 18.382 1.00 89.88 93 PRO A CA 1
ATOM 725 C C . PRO A 1 93 ? 5.787 -6.137 18.855 1.00 89.88 93 PRO A C 1
ATOM 727 O O . PRO A 1 93 ? 6.905 -6.056 19.358 1.00 89.88 93 PRO A O 1
ATOM 730 N N . PHE A 1 94 ? 5.010 -5.067 18.687 1.00 91.94 94 PHE A N 1
ATOM 731 C CA . PHE A 1 94 ? 5.311 -3.705 19.118 1.00 91.94 94 PHE A CA 1
ATOM 732 C C . PHE A 1 94 ? 4.005 -2.903 19.257 1.00 91.94 94 PHE A C 1
ATOM 734 O O . PHE A 1 94 ? 2.996 -3.264 18.643 1.00 91.94 94 PHE A O 1
ATOM 741 N N . PRO A 1 95 ? 3.988 -1.820 20.056 1.00 88.25 95 PRO A N 1
ATOM 742 C CA . PRO A 1 95 ? 2.807 -0.975 20.190 1.00 88.25 95 PRO A CA 1
ATOM 743 C C . PRO A 1 95 ? 2.512 -0.227 18.886 1.00 88.25 95 PRO A C 1
ATOM 745 O O . PRO A 1 95 ? 3.406 0.384 18.297 1.00 88.25 95 PRO A O 1
ATOM 748 N N . LEU A 1 96 ? 1.244 -0.223 18.474 1.00 86.75 96 LEU A N 1
ATOM 749 C CA . LEU A 1 96 ? 0.776 0.608 17.368 1.00 86.75 96 LEU A CA 1
ATOM 750 C C . LEU A 1 96 ? 0.717 2.070 17.807 1.00 86.75 96 LEU A C 1
ATOM 752 O O . LEU A 1 96 ? 0.202 2.394 18.878 1.00 86.75 96 LEU A O 1
ATOM 756 N N . LYS A 1 97 ? 1.252 2.955 16.969 1.00 83.50 97 LYS A N 1
ATOM 757 C CA . LYS A 1 97 ? 1.180 4.404 17.149 1.00 83.50 97 LYS A CA 1
ATOM 758 C C . LYS A 1 97 ? 0.680 5.021 15.859 1.00 83.50 97 LYS A C 1
ATOM 760 O O . LYS A 1 97 ? 1.148 4.644 14.788 1.00 83.50 97 LYS A O 1
ATOM 765 N N . SER A 1 98 ? -0.230 5.981 15.982 1.00 73.62 98 SER A N 1
ATOM 766 C CA . SER A 1 98 ? -0.630 6.771 14.825 1.00 73.62 98 SER A CA 1
ATOM 767 C C . SER A 1 98 ? 0.573 7.575 14.312 1.00 73.62 98 SER A C 1
ATOM 769 O O . SER A 1 98 ? 1.282 8.176 15.130 1.00 73.62 98 SER A O 1
ATOM 771 N N . PRO A 1 99 ? 0.831 7.590 12.991 1.00 70.56 99 PRO A N 1
ATOM 772 C CA . PRO A 1 99 ? 1.793 8.511 12.397 1.00 70.56 99 PRO A CA 1
ATOM 773 C C . PRO A 1 99 ? 1.266 9.954 12.396 1.00 70.56 99 PRO A C 1
ATOM 775 O O . PRO A 1 99 ? 2.061 10.896 12.318 1.00 70.56 99 PRO A O 1
ATOM 778 N N . ASP A 1 100 ? -0.056 10.133 12.505 1.00 71.19 100 ASP A N 1
ATOM 779 C CA . ASP A 1 100 ? -0.682 11.445 12.518 1.00 71.19 100 ASP A CA 1
ATOM 780 C C . ASP A 1 100 ? -0.337 12.185 13.807 1.00 71.19 100 ASP A C 1
ATOM 782 O O . ASP A 1 100 ? -0.504 11.692 14.926 1.00 71.19 100 ASP A O 1
ATOM 786 N N . ARG A 1 101 ? 0.134 13.419 13.645 1.00 68.94 101 ARG A N 1
ATOM 787 C CA . ARG A 1 101 ? 0.312 14.339 14.764 1.00 68.94 101 ARG A CA 1
ATOM 788 C C . ARG A 1 101 ? -1.046 14.923 15.119 1.00 68.94 101 ARG A C 1
ATOM 790 O O . ARG A 1 101 ? -1.743 15.416 14.235 1.00 68.94 101 ARG A O 1
ATOM 797 N N . GLU A 1 102 ? -1.388 14.943 16.403 1.00 66.44 102 GLU A N 1
ATOM 798 C CA . GLU A 1 102 ? -2.571 15.669 16.860 1.00 66.44 102 GLU A CA 1
ATOM 799 C C . GLU A 1 102 ? -2.458 17.145 16.467 1.00 66.44 102 GLU A C 1
ATOM 801 O O . GLU A 1 102 ? -1.579 17.884 16.924 1.00 66.44 102 GLU A O 1
ATOM 806 N N . VAL A 1 103 ? -3.357 17.590 15.593 1.00 67.88 103 VAL A N 1
ATOM 807 C CA . VAL A 1 103 ? -3.449 18.996 15.222 1.00 67.88 103 VAL A CA 1
ATOM 808 C C . VAL A 1 103 ? -4.255 19.695 16.314 1.00 67.88 103 VAL A C 1
ATOM 810 O O . VAL A 1 103 ? -5.457 19.508 16.448 1.00 67.88 103 VAL A O 1
ATOM 813 N N . ARG A 1 104 ? -3.594 20.529 17.118 1.00 67.25 104 ARG A N 1
ATOM 814 C CA . ARG A 1 104 ? -4.173 21.160 18.323 1.00 67.25 104 ARG A CA 1
ATOM 815 C C . ARG A 1 104 ? -5.385 22.079 18.078 1.00 67.25 104 ARG A C 1
ATOM 817 O O . ARG A 1 104 ? -6.029 22.507 19.032 1.00 67.25 104 ARG A O 1
ATOM 824 N N . TYR A 1 105 ? -5.672 22.409 16.821 1.00 75.19 105 TYR A N 1
ATOM 825 C CA . TYR A 1 105 ? -6.611 23.459 16.424 1.00 75.19 105 TYR A CA 1
ATOM 826 C C . TYR A 1 105 ? -7.701 22.986 15.449 1.00 75.19 105 TYR A C 1
ATOM 828 O O . TYR A 1 105 ? -8.328 23.825 14.811 1.00 75.19 105 TYR A O 1
ATOM 836 N N . VAL A 1 106 ? -7.964 21.675 15.327 1.00 75.38 106 VAL A N 1
ATOM 837 C CA . VAL A 1 106 ? -9.053 21.173 14.453 1.00 75.38 106 VAL A CA 1
ATOM 838 C C . VAL A 1 106 ? -10.403 21.804 14.816 1.00 75.38 106 VAL A C 1
ATOM 840 O O . VAL A 1 106 ? -11.163 22.173 13.928 1.00 75.38 106 VAL A O 1
ATOM 843 N N . TRP A 1 107 ? -10.642 22.057 16.105 1.00 80.06 107 TRP A N 1
ATOM 844 C CA . TRP A 1 107 ? -11.858 22.713 16.590 1.00 80.06 107 TRP A CA 1
ATOM 845 C C . TRP A 1 107 ? -12.085 24.118 16.001 1.00 80.06 107 TRP A C 1
ATOM 847 O O . TRP A 1 107 ? -13.230 24.531 15.852 1.00 80.06 107 TRP A O 1
ATOM 857 N N . LEU A 1 108 ? -11.024 24.861 15.646 1.00 82.62 108 LEU A N 1
ATOM 858 C CA . LEU A 1 108 ? -11.163 26.169 14.990 1.00 82.62 108 LEU A CA 1
ATOM 859 C C . LEU A 1 108 ? -11.679 26.016 13.559 1.00 82.62 108 LEU A C 1
ATOM 861 O O . LEU A 1 108 ? -12.490 26.828 13.121 1.00 82.62 108 LEU A O 1
ATOM 865 N N . ALA A 1 109 ? -11.228 24.980 12.848 1.00 79.50 109 ALA A N 1
ATOM 866 C CA . ALA A 1 109 ? -11.717 24.669 11.510 1.00 79.50 109 ALA A CA 1
ATOM 867 C C . ALA A 1 109 ? -13.173 24.185 11.559 1.00 79.50 109 ALA A C 1
ATOM 869 O O . ALA A 1 109 ? -13.999 24.687 10.808 1.00 79.50 109 ALA A O 1
ATOM 870 N N . GLU A 1 110 ? -13.520 23.307 12.503 1.00 84.06 110 GLU A N 1
ATOM 871 C CA . GLU A 1 110 ? -14.904 22.849 12.696 1.00 84.06 110 GLU A CA 1
ATOM 872 C C . GLU A 1 110 ? -15.847 24.000 13.078 1.00 84.06 110 GLU A C 1
ATOM 874 O O . GLU A 1 110 ? -16.955 24.104 12.550 1.00 84.06 110 GLU A O 1
ATOM 879 N N . LEU A 1 111 ? -15.400 24.905 13.958 1.00 89.06 111 LEU A N 1
ATOM 880 C CA . LEU A 1 111 ? -16.141 26.116 14.309 1.00 89.06 111 LEU A CA 1
ATOM 881 C C . LEU A 1 111 ? -16.328 27.023 13.088 1.00 89.06 111 LEU A C 1
ATOM 883 O O . LEU A 1 111 ? -17.422 27.540 12.876 1.00 89.06 111 LEU A O 1
ATOM 887 N N . PHE A 1 112 ? -15.281 27.218 12.285 1.00 90.94 112 PHE A N 1
ATOM 888 C CA . PHE A 1 112 ? -15.363 28.000 11.055 1.00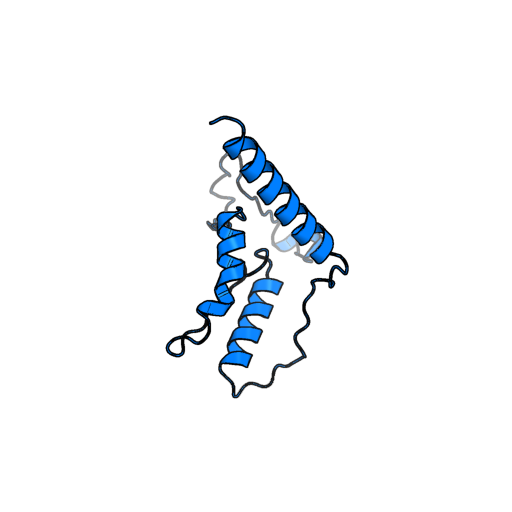 90.94 112 PHE A CA 1
ATOM 889 C C . PHE A 1 112 ? -16.351 27.381 10.058 1.00 90.94 112 PHE A C 1
ATOM 891 O O . PHE A 1 112 ? -17.233 28.088 9.574 1.00 90.94 112 PHE A O 1
ATOM 898 N N . ASP A 1 113 ? -16.269 26.072 9.813 1.00 85.12 113 ASP A N 1
ATOM 899 C CA . ASP A 1 113 ? -17.173 25.344 8.916 1.00 85.12 113 ASP A CA 1
ATOM 900 C C . ASP A 1 113 ? -18.630 25.426 9.395 1.00 85.12 113 ASP A C 1
ATOM 902 O O . ASP A 1 113 ? -19.550 25.614 8.591 1.00 85.12 113 ASP A O 1
ATOM 906 N N . MET A 1 114 ? -18.860 25.351 10.710 1.00 92.50 114 MET A N 1
ATOM 907 C CA . MET A 1 114 ? -20.176 25.567 11.313 1.00 92.50 114 MET A CA 1
ATOM 908 C C . MET A 1 114 ? -20.676 27.000 11.072 1.00 92.50 114 MET A C 1
ATOM 910 O O . MET A 1 114 ? -21.826 27.190 10.671 1.00 92.50 114 MET A O 1
ATOM 914 N N . LEU A 1 115 ? -19.831 28.012 11.292 1.00 94.69 115 LEU A N 1
ATOM 915 C CA . LEU A 1 115 ? -20.187 29.419 11.084 1.00 94.69 115 LEU A CA 1
ATOM 916 C C . LEU A 1 115 ? -20.480 29.732 9.610 1.00 94.69 115 LEU A C 1
ATOM 918 O O . LEU A 1 115 ? -21.467 30.411 9.321 1.00 94.69 115 LEU A O 1
ATOM 922 N N . GLU A 1 116 ? -19.684 29.213 8.674 1.00 90.12 116 GLU A N 1
ATOM 923 C CA . GLU A 1 116 ? -19.948 29.341 7.236 1.00 90.12 116 GLU A CA 1
ATOM 924 C C . GLU A 1 116 ? -21.243 28.620 6.842 1.00 90.12 116 GLU A C 1
ATOM 926 O O . GLU A 1 116 ? -22.089 29.196 6.157 1.00 90.12 116 GLU A O 1
ATOM 931 N N . SER A 1 117 ? -21.486 27.417 7.367 1.00 88.88 117 SER A N 1
ATOM 932 C CA . SER A 1 117 ? -22.743 26.695 7.133 1.00 88.88 117 SER A CA 1
ATOM 933 C C . SER A 1 117 ? -23.964 27.500 7.598 1.00 88.88 117 SER A C 1
ATOM 935 O O . SER A 1 117 ? -24.957 27.601 6.873 1.00 88.88 117 SER A O 1
ATOM 937 N N . LEU A 1 118 ? -23.886 28.141 8.772 1.00 92.06 118 LEU A N 1
ATOM 938 C CA . LEU A 1 118 ? -24.934 29.029 9.288 1.00 92.06 118 LEU A CA 1
ATOM 939 C C . LEU A 1 118 ? -25.103 30.293 8.433 1.00 92.06 118 LEU A C 1
ATOM 941 O O . LEU A 1 118 ? -26.234 30.716 8.176 1.00 92.06 118 LEU A O 1
ATOM 945 N N . ARG A 1 119 ? -24.005 30.887 7.952 1.00 92.44 119 ARG A N 1
ATOM 946 C CA . ARG A 1 119 ? -24.034 32.052 7.055 1.00 92.44 119 ARG A CA 1
ATOM 947 C C . ARG A 1 119 ? -24.720 31.724 5.729 1.00 92.44 119 ARG A C 1
ATOM 949 O O . ARG A 1 119 ? -25.557 32.507 5.279 1.00 92.44 119 ARG A O 1
ATOM 956 N N . VAL A 1 120 ? -24.403 30.578 5.127 1.00 87.56 120 VAL A N 1
ATOM 957 C CA . VAL A 1 120 ? -25.029 30.093 3.885 1.00 87.56 120 VAL A CA 1
ATOM 958 C C . VAL A 1 120 ? -26.519 29.799 4.089 1.00 87.56 120 VAL A C 1
ATOM 960 O O . VAL A 1 120 ? -27.334 30.084 3.211 1.00 87.56 120 VAL A O 1
ATOM 963 N N . LEU A 1 121 ? -26.909 29.263 5.248 1.00 86.44 121 LEU A N 1
ATOM 964 C CA . LEU A 1 121 ? -28.321 29.049 5.573 1.00 86.44 121 LEU A CA 1
ATOM 965 C C . LEU A 1 121 ? -29.073 30.385 5.722 1.00 86.44 121 LEU A C 1
ATOM 967 O O . LEU A 1 121 ? -30.167 30.556 5.187 1.00 86.44 121 LEU A O 1
ATOM 971 N N . SER A 1 122 ? -28.455 31.351 6.409 1.00 82.81 122 SER A N 1
ATOM 972 C CA . SER A 1 122 ? -28.997 32.697 6.628 1.00 82.81 122 SER A CA 1
ATOM 973 C C . SER A 1 122 ? -29.158 33.487 5.325 1.00 82.81 122 SER A C 1
ATOM 975 O O . SER A 1 122 ? -30.151 34.194 5.153 1.00 82.81 122 SER A O 1
ATOM 977 N N . SER A 1 123 ? -28.222 33.356 4.378 1.00 79.75 123 SER A N 1
ATOM 978 C CA . SER A 1 123 ? -28.320 34.028 3.077 1.00 79.75 123 SER A CA 1
ATOM 979 C C . SER A 1 123 ? -29.458 33.473 2.217 1.00 79.75 123 SER A C 1
ATOM 981 O O . SER A 1 123 ? -30.169 34.261 1.599 1.00 79.75 123 SER A O 1
ATOM 983 N N . LYS A 1 124 ? -29.699 32.154 2.243 1.00 77.25 124 LYS A N 1
ATOM 984 C CA . LYS A 1 124 ? -30.834 31.517 1.548 1.00 77.25 124 LYS A CA 1
ATOM 985 C C . LYS A 1 124 ? -32.198 31.930 2.107 1.00 77.25 124 LYS A C 1
ATOM 987 O O . LYS A 1 124 ? -33.143 32.055 1.339 1.00 77.25 124 LYS A O 1
ATOM 992 N N . LEU A 1 125 ? -32.296 32.164 3.418 1.00 72.69 125 LEU A N 1
ATOM 993 C CA . LEU A 1 125 ? -33.530 32.618 4.080 1.00 72.69 125 LEU A CA 1
ATOM 994 C C . LEU A 1 125 ? -33.858 34.094 3.810 1.00 72.69 125 LEU A C 1
ATOM 996 O O . LEU A 1 125 ? -35.002 34.501 3.959 1.00 72.69 125 LEU A O 1
ATOM 1000 N N . LYS A 1 126 ? -32.865 34.910 3.437 1.00 69.06 126 LYS A N 1
ATOM 1001 C CA . LYS A 1 126 ? -33.061 36.327 3.081 1.00 69.06 126 LYS A CA 1
ATOM 1002 C C . LYS A 1 126 ? -33.396 36.550 1.603 1.00 69.06 126 LYS A C 1
ATOM 1004 O O . LYS A 1 126 ? -33.748 37.666 1.240 1.00 69.06 126 LYS A O 1
ATOM 1009 N N . SER A 1 127 ? -33.248 35.530 0.757 1.00 61.53 127 SER A N 1
ATOM 1010 C CA . SER A 1 127 ? -33.525 35.599 -0.686 1.00 61.53 127 SER A CA 1
ATOM 1011 C C . SER A 1 127 ? -34.877 34.993 -1.092 1.00 61.53 127 SER A C 1
ATOM 1013 O O . SER A 1 127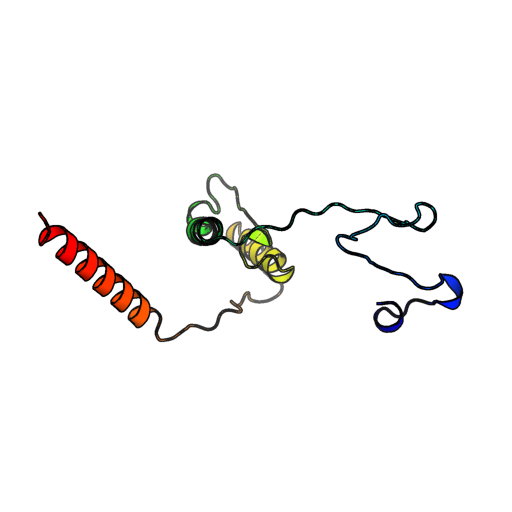 ? -35.114 34.815 -2.285 1.00 61.53 127 SER A O 1
ATOM 1015 N N . SER A 1 128 ? -35.725 34.639 -0.123 1.00 51.44 128 SER A N 1
ATOM 1016 C CA . SER A 1 128 ? -37.100 34.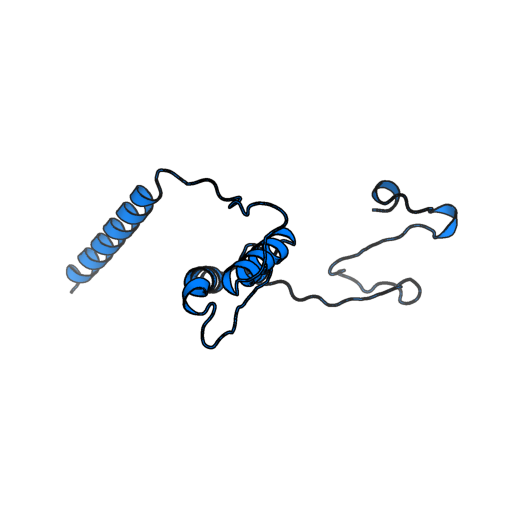142 -0.290 1.00 51.44 128 SER A CA 1
ATOM 1017 C C . SER A 1 128 ? -38.100 35.142 0.267 1.00 51.44 128 SER A C 1
ATOM 1019 O O . SER A 1 128 ? -39.141 35.353 -0.384 1.00 51.44 128 SER A O 1
#

=== Feature glossary ===
The features interleaved in this record are:

— What the protein is —

Sequence gives the chain of amino acids in standard one-letter code (A=alanine, C=cysteine, …, Y=tyrosine), read N→C. It is the only feature that is directly encoded by the gene; all structural features are derived from the folded form of this sequence.

Database cross-references. InterPro integrates a dozen domain/family signature databases into unified entries with residue-range hits. GO terms attach function/process/location labels with evidence codes. CATH codes position the fold in a four-level structural taxonomy. Organism is the NCBI-taxonomy species name.

— Where its atoms are —

Atomic coordinates in PDBx/mmCIF format — the same representation the Protein Data Bank distributes. Each line of the _atom_site loop places one backbone atom in Cartesian space (units: ångströms, origin: arbitrary).

The six renders are orthographic views along the three Cartesian axes in both directions. Representation (cartoon, sticks, or surface) and color scheme (sequence-rainbow or by-chain) vary across proteins so the training set covers all the common visualization conventions.

— Local backbone conformation —

Eight-state secondary structure (DSSP): H is the canonical α-helix, G the tighter 3₁₀-helix, I the wider π-helix; E/B are β-structure, T and S are turns and bends, and '-' is everything else. DSSP derives these from the pattern of main-chain N–H···O=C hydrogen bonds, not from the sequence.

P-SEA three-state annotation labels each residue as helix, strand, or coil based purely on the geometry of the Cα trace. It serves as a fallback when the full backbone (and thus DSSP) is unavailable.

The φ/ψ torsion pair specifies the backbone conformation at each residue. φ rotates about the N–Cα bond, ψ about the Cα–C bond. Steric clashes forbid most of the (φ, ψ) plane — the allowed regions (α-helix basin, β-sheet basin, left-handed helix) are the Ramachandran-allowed regions.

— Global shape and packing —

The geometric summary reports three shape descriptors. Rg (radius of gyration) measures how spread out the Cα atoms are about their centre of mass; compact globular proteins have small Rg, elongated or unfolded ones large. Cα contacts (<8 Å, |i−j|>4) count long-range residue pairs in spatial proximity — high for tightly packed folds, near zero for rods or random coil. The bounding-box extents give the protein's footprint along x, y, z in Å.

Solvent-accessible surface area (SASA) is the area in Å² traced out by the centre of a 1.4 Å probe sphere (a water molecule) rolled over the protein's van der Waals surface (Shrake–Rupley / Lee–Richards construction). Buried residues have near-zero SASA; fully exposed residues can exceed 200 Å². The total SASA scales roughly with the number of surface residues.

The contact map is a binary N×N matrix image: pixel (i, j) is dark where Cα_i and Cα_j are within 8 Å and |i−j|>4. Because the |i−j|>4 filter removes local helical contacts, off-diagonal stripes parallel to the main diagonal indicate parallel β-sheets; stripes perpendicular to it indicate antiparallel β-sheets. The Ramachandran plot scatters every residue's (φ, ψ) pair against the sterically allowed regions. The PAE heatmap renders the predicted-aligned-error matrix.

— Structural neighborhood —

3Di is Foldseek's structural alphabet. Each residue is assigned one of twenty discrete states based on how its Cα sits relative to its spatial (not sequential) neighbors. Aligning 3Di strings finds structural homologs roughly as well as full 3D superposition, but orders of magnitude faster.

Nearest PDB neighbors are the top structural matches found by Foldseek when searching this structure against the entire Protein Data Bank. Each hit reports a TM-score (0 to 1; >0.5 almost always implies the same fold) and an E-value. These are *structural* homologs — they may share no detectable sequence similarity.

— Confidence and disorder —

For AlphaFold models, the B-factor field carries pLDDT — the model's own estimate of local accuracy on a 0–100 scale. Regions with pLDDT<50 should be treated as essentially unmodeled; they often correspond to intrinsically disordered segments.

Crystallographic B-factors measure how much each atom's electron density is smeared out, in Å². They rise in mobile loops and surface residues and fall in the buried interior. In AlphaFold models this column is repurposed to hold pLDDT instead.

Predicted aligned error is AlphaFold's pairwise confidence. Unlike pLDDT (per-residue), PAE is per-residue-pair and captures whether two parts of the structure are correctly placed relative to each other. Units are ångströms of expected positional error.